Protein AF-A0A7X0SN20-F1 (afdb_monomer)

pLDDT: mean 85.98, std 18.52, range [45.53, 98.69]

Mean predicted aligned error: 9.05 Å

Foldseek 3Di:
DVVLVVLLVVLVVLLPDPVCPVPNVVSVVVNVVSVVVVVCVCVVVVPDPPDPPPPDDDPPDDD

Radius of gyration: 16.48 Å; Cα contacts (8 Å, |Δi|>4): 22; chains: 1; bounding box: 47×36×31 Å

Sequence (63 aa):
MEKLHVMRNTLAAQLNEQEFEAIRPVICGELKAVDSVIQAFVHTFELEEESRRPDSEQPDSRQ

Secondary structure (DSSP, 8-state):
-HHHHHHHHHHHHHTT-GGGGGGHHHHHHHHHHHHHHHHHHHHHTT--------S--------

Organism: NCBI:txid2761120

Solvent-accessible surface area (backbone atoms o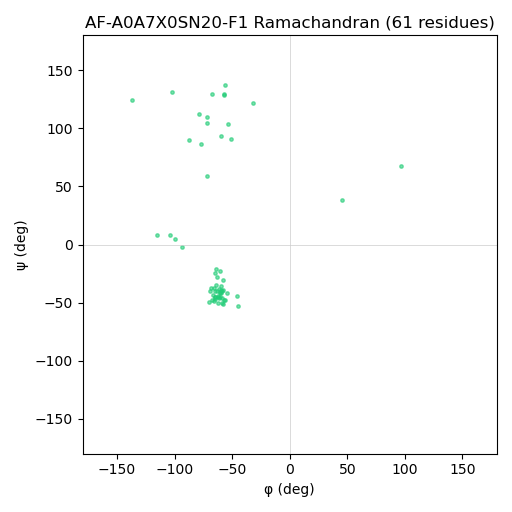nly — not comparable to full-atom values): 3978 Å² total; per-residue (Å²): 110,66,72,60,52,52,51,42,51,51,42,60,52,47,71,75,37,78,90,38,61,94,48,39,72,56,46,55,50,52,37,52,52,50,53,49,52,51,50,51,49,35,63,75,66,67,51,77,77,76,65,86,70,69,97,71,81,83,82,84,72,88,127

Nearest PDB structures (foldseek):
  5m1j-assembly1_N2  TM=4.729E-01  e=5.399E+00  Saccharomyces cerevisiae
  6yam-assembly1_P  TM=5.801E-01  e=7.551E+00  Oryctolagus cuniculus
  6p5n-assembly1_O  TM=4.901E-01  e=6.603E+00  Oryctolagus cuniculus
  7syt-assembly1_O  TM=4.919E-01  e=6.175E+00  Oryctolagus cuniculus

Structure (mmCIF, N/CA/C/O backbone):
data_AF-A0A7X0SN20-F1
#
_entry.id   AF-A0A7X0SN20-F1
#
loop_
_atom_site.group_PDB
_atom_site.id
_atom_site.type_symbol
_atom_site.label_atom_id
_atom_site.label_alt_id
_atom_site.label_comp_id
_atom_site.label_asym_id
_atom_site.label_entity_id
_atom_site.label_seq_id
_atom_site.pdbx_PDB_ins_code
_atom_site.Cartn_x
_atom_site.Cartn_y
_atom_site.Cartn_z
_atom_site.occupancy
_atom_site.B_iso_or_equiv
_atom_site.auth_seq_id
_atom_site.auth_comp_id
_atom_site.auth_asym_id
_atom_site.auth_atom_id
_atom_site.pdbx_PDB_model_num
ATO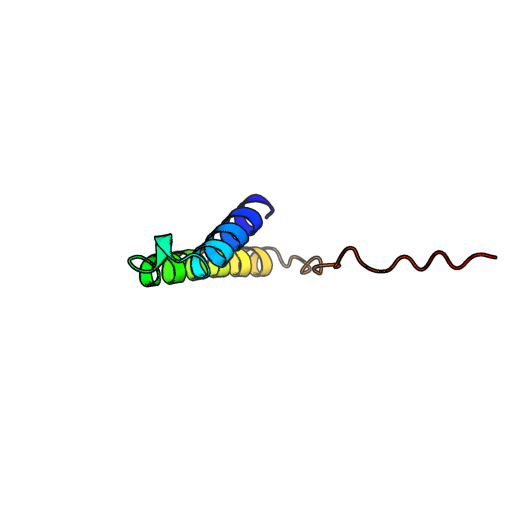M 1 N N . MET A 1 1 ? 4.579 5.832 -10.679 1.00 88.50 1 MET A N 1
ATOM 2 C CA . MET A 1 1 ? 4.555 5.281 -9.303 1.00 88.50 1 MET A CA 1
ATOM 3 C C . MET A 1 1 ? 4.007 6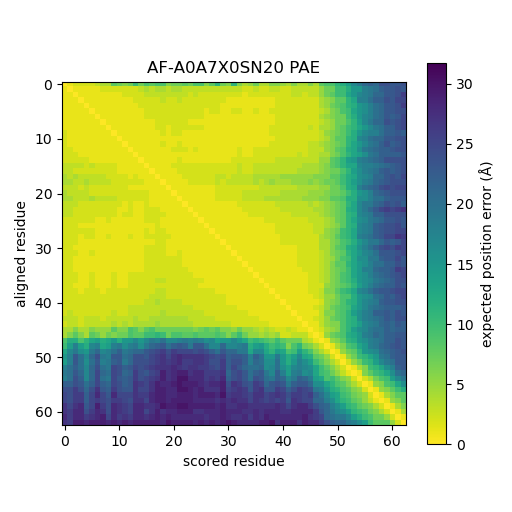.253 -8.260 1.00 88.50 1 MET A C 1
ATOM 5 O O . MET A 1 1 ? 3.438 5.793 -7.280 1.00 88.50 1 MET A O 1
ATOM 9 N N . GLU A 1 2 ? 4.090 7.570 -8.479 1.00 91.00 2 GLU A N 1
ATOM 10 C CA . GLU A 1 2 ? 3.628 8.606 -7.537 1.00 91.00 2 GLU A CA 1
ATOM 11 C C . GLU A 1 2 ? 2.241 8.351 -6.918 1.00 91.00 2 GLU A C 1
ATOM 13 O O . GLU A 1 2 ? 2.124 8.279 -5.699 1.00 91.00 2 GLU A O 1
ATOM 18 N N . LYS A 1 3 ? 1.203 8.099 -7.730 1.00 94.75 3 LYS A N 1
ATOM 19 C CA . LYS A 1 3 ? -0.156 7.824 -7.224 1.00 94.75 3 LYS A CA 1
ATOM 20 C C . LYS A 1 3 ? -0.224 6.620 -6.271 1.00 94.75 3 LYS A C 1
ATOM 22 O O . LYS A 1 3 ? -0.948 6.673 -5.280 1.00 94.75 3 LYS A O 1
ATOM 27 N N . LEU A 1 4 ? 0.521 5.547 -6.553 1.00 95.38 4 LEU A N 1
ATOM 28 C CA . LEU A 1 4 ? 0.568 4.363 -5.685 1.00 95.38 4 LEU A CA 1
ATOM 29 C C . LEU A 1 4 ? 1.275 4.680 -4.363 1.00 95.38 4 LEU A C 1
ATOM 31 O O . LEU A 1 4 ? 0.832 4.225 -3.314 1.00 95.38 4 LEU A O 1
ATOM 35 N N . HIS A 1 5 ? 2.322 5.509 -4.391 1.00 95.31 5 HIS A N 1
ATOM 36 C CA . HIS A 1 5 ? 3.000 5.957 -3.175 1.00 95.31 5 HIS A CA 1
ATOM 37 C C . HIS A 1 5 ? 2.145 6.897 -2.328 1.00 95.31 5 HIS A C 1
ATOM 39 O O . HIS A 1 5 ? 2.135 6.739 -1.111 1.00 95.31 5 HIS A O 1
ATOM 45 N N . VAL A 1 6 ? 1.396 7.817 -2.945 1.00 97.56 6 VAL A N 1
ATOM 46 C CA . VAL A 1 6 ? 0.419 8.653 -2.231 1.00 97.56 6 VAL A CA 1
ATOM 47 C C . VAL A 1 6 ? -0.606 7.764 -1.535 1.00 97.56 6 VAL A C 1
ATOM 49 O O . VAL A 1 6 ? -0.779 7.870 -0.328 1.00 97.56 6 VAL A O 1
ATOM 52 N N . MET A 1 7 ? -1.210 6.823 -2.264 1.00 98.00 7 MET A N 1
ATOM 53 C CA . MET A 1 7 ? -2.222 5.924 -1.709 1.00 98.00 7 MET A CA 1
ATOM 54 C C . MET A 1 7 ? -1.669 5.042 -0.580 1.00 98.00 7 MET A C 1
ATOM 56 O O . MET A 1 7 ? -2.289 4.949 0.477 1.00 98.00 7 MET A O 1
ATOM 60 N N . ARG A 1 8 ? -0.472 4.465 -0.753 1.00 98.38 8 ARG A N 1
ATOM 61 C CA . ARG A 1 8 ? 0.232 3.715 0.299 1.00 98.38 8 ARG A CA 1
ATOM 62 C C . ARG A 1 8 ? 0.456 4.574 1.544 1.00 98.38 8 ARG A C 1
ATOM 64 O O . ARG A 1 8 ? 0.181 4.128 2.652 1.00 98.38 8 ARG A O 1
ATOM 71 N N . ASN A 1 9 ? 0.951 5.800 1.370 1.00 98.12 9 ASN A N 1
ATOM 72 C CA . ASN A 1 9 ? 1.226 6.706 2.483 1.00 98.12 9 ASN A CA 1
ATOM 73 C C . ASN A 1 9 ? -0.065 7.108 3.211 1.00 98.12 9 ASN A C 1
ATOM 75 O O . ASN A 1 9 ? -0.073 7.143 4.437 1.00 98.12 9 ASN A O 1
ATOM 79 N N . THR A 1 10 ? -1.155 7.354 2.479 1.00 98.38 10 THR A N 1
ATOM 80 C CA . THR A 1 10 ? -2.472 7.631 3.065 1.00 98.38 10 THR A CA 1
ATOM 81 C C . THR A 1 10 ? -2.975 6.444 3.883 1.00 98.38 10 THR A C 1
ATOM 83 O O . THR A 1 10 ? -3.307 6.623 5.048 1.00 98.38 10 THR A O 1
ATOM 86 N N . LEU A 1 11 ? -2.964 5.227 3.329 1.00 98.56 11 LEU A N 1
ATOM 87 C CA . LEU A 1 11 ? -3.401 4.023 4.048 1.00 98.56 11 LEU A CA 1
ATOM 88 C C . LEU A 1 11 ? -2.549 3.770 5.303 1.00 98.56 11 LEU A C 1
ATOM 90 O O . LEU A 1 11 ? -3.079 3.440 6.360 1.00 98.56 11 LEU A O 1
ATOM 94 N N . ALA A 1 12 ? -1.232 3.977 5.215 1.00 98.31 12 ALA A N 1
ATOM 95 C CA . ALA A 1 12 ? -0.332 3.856 6.358 1.00 98.31 12 ALA A CA 1
ATOM 96 C C . ALA A 1 12 ? -0.600 4.918 7.441 1.00 98.31 12 ALA A C 1
ATOM 98 O O . ALA A 1 12 ? -0.520 4.604 8.627 1.00 98.31 12 ALA A O 1
ATOM 99 N N . ALA A 1 13 ? -0.934 6.153 7.054 1.00 98.31 13 ALA A N 1
ATOM 100 C CA . ALA A 1 13 ? -1.311 7.210 7.991 1.00 98.31 13 ALA A CA 1
ATOM 101 C C . ALA A 1 13 ? -2.620 6.870 8.719 1.00 98.31 13 ALA A C 1
ATOM 103 O O . ALA A 1 13 ? -2.640 6.889 9.948 1.00 98.31 13 ALA A O 1
ATOM 104 N N . GLN A 1 14 ? -3.643 6.425 7.979 1.00 98.19 14 GLN A N 1
ATOM 105 C CA . GLN A 1 14 ? -4.956 6.052 8.518 1.00 98.19 14 GLN A CA 1
ATOM 106 C C . GLN A 1 14 ? -4.882 4.941 9.570 1.00 98.19 14 GLN A C 1
ATOM 108 O O . GLN A 1 14 ? -5.666 4.925 10.515 1.00 98.19 14 GLN A O 1
ATOM 113 N N . LEU A 1 15 ? -3.910 4.026 9.470 1.00 97.88 15 LEU A N 1
ATOM 114 C CA . LEU A 1 15 ? -3.704 3.011 10.506 1.00 97.88 15 LEU A CA 1
ATOM 115 C C . LEU A 1 15 ? -3.385 3.618 11.880 1.00 97.88 15 LEU A C 1
ATOM 117 O O . LEU A 1 15 ? -3.621 2.956 12.884 1.00 97.88 15 LEU A O 1
ATOM 121 N N . ASN A 1 16 ? -2.876 4.847 11.960 1.00 96.88 16 ASN A N 1
ATOM 122 C CA . ASN A 1 16 ? -2.539 5.508 13.223 1.00 96.88 16 ASN A CA 1
ATOM 123 C C . ASN A 1 16 ? -3.670 6.388 13.776 1.00 96.88 16 ASN A C 1
ATOM 125 O O . ASN A 1 16 ? -3.518 6.957 14.857 1.00 96.88 16 ASN A O 1
ATOM 129 N N . GLU A 1 17 ? -4.793 6.502 13.069 1.00 98.12 17 GLU A N 1
ATOM 130 C CA . GLU A 1 17 ? -5.891 7.387 13.444 1.00 98.12 17 GLU A CA 1
ATOM 131 C C . GLU A 1 17 ? -7.032 6.597 14.092 1.00 98.12 17 GLU A C 1
ATOM 133 O O . GLU A 1 17 ? -7.496 5.575 13.581 1.00 98.12 17 GLU A O 1
ATOM 138 N N . GLN A 1 18 ? -7.505 7.085 15.241 1.00 97.06 18 GLN A N 1
ATOM 139 C CA . GLN A 1 18 ? -8.510 6.392 16.052 1.00 97.06 18 GLN A CA 1
ATOM 140 C C 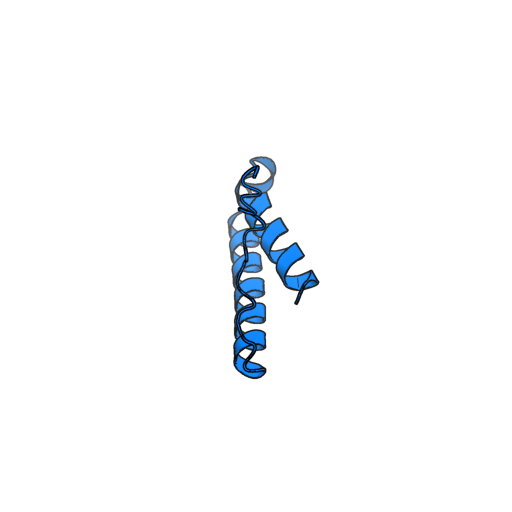. GLN A 1 18 ? -9.853 6.223 15.325 1.00 97.06 18 GLN A C 1
ATOM 142 O O . GLN A 1 18 ? -10.580 5.264 15.585 1.00 97.06 18 GLN A O 1
ATOM 147 N N . GLU A 1 19 ?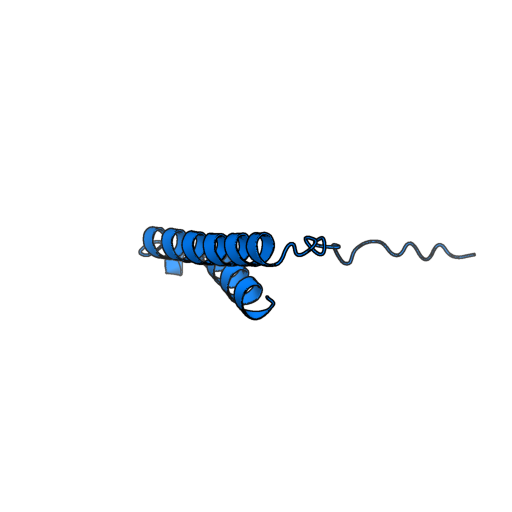 -10.182 7.125 14.396 1.00 97.81 19 GLU A N 1
ATOM 148 C CA . GLU A 1 19 ? -11.426 7.063 13.622 1.00 97.81 19 GLU A CA 1
ATOM 149 C C . GLU A 1 19 ? -11.522 5.825 12.717 1.00 97.81 19 GLU A C 1
ATOM 151 O O . GLU A 1 19 ? -12.626 5.384 12.394 1.00 97.81 19 GLU A O 1
ATOM 156 N N . PHE A 1 20 ? -10.389 5.201 12.381 1.00 98.06 20 PHE A N 1
ATOM 157 C CA . PHE A 1 20 ? -10.346 4.010 11.535 1.00 98.06 20 PHE A CA 1
ATOM 158 C C . PHE A 1 20 ? -10.200 2.693 12.305 1.00 98.06 20 PHE A C 1
ATOM 160 O O . PHE A 1 20 ? -10.110 1.635 11.678 1.00 98.06 20 PHE A O 1
ATOM 167 N N . GLU A 1 21 ? -10.225 2.705 13.644 1.00 97.50 21 GLU A N 1
ATOM 168 C CA . GLU A 1 21 ? -9.990 1.508 14.470 1.00 97.50 21 GLU A CA 1
ATOM 169 C C . GLU A 1 21 ? -10.922 0.342 14.088 1.00 97.50 21 GLU A C 1
ATOM 171 O O . GLU A 1 21 ? -10.480 -0.797 13.936 1.00 97.50 21 GLU A O 1
ATOM 176 N N . ALA A 1 22 ? -12.200 0.639 13.830 1.00 98.38 22 ALA A N 1
ATOM 177 C CA . ALA A 1 22 ? -13.209 -0.355 13.456 1.00 98.38 22 ALA A CA 1
ATOM 178 C C . ALA A 1 22 ? -12.942 -1.037 12.100 1.00 98.38 22 ALA A C 1
ATOM 180 O O . ALA A 1 22 ? -13.404 -2.157 11.876 1.00 98.38 22 ALA A O 1
ATOM 181 N N . ILE A 1 23 ? -12.206 -0.381 11.197 1.00 98.38 23 ILE A N 1
ATOM 182 C CA . ILE A 1 23 ? -11.920 -0.878 9.843 1.00 98.38 23 ILE A CA 1
ATOM 183 C C . ILE A 1 23 ? -10.435 -1.170 9.605 1.00 98.38 23 ILE A C 1
ATOM 185 O O . ILE A 1 23 ? -10.047 -1.502 8.484 1.00 98.38 23 ILE A O 1
ATOM 189 N N . ARG A 1 24 ? -9.597 -1.117 10.646 1.00 98.06 24 ARG A N 1
ATOM 190 C CA . ARG A 1 24 ? -8.161 -1.428 10.567 1.00 98.06 24 ARG A CA 1
ATOM 191 C C . ARG A 1 24 ? -7.828 -2.706 9.787 1.00 98.06 24 ARG A C 1
ATOM 193 O O . ARG A 1 24 ? -6.909 -2.652 8.971 1.00 98.06 24 ARG A O 1
ATOM 200 N N . PRO A 1 25 ? -8.539 -3.842 9.959 1.00 98.25 25 PRO A N 1
ATOM 201 C CA . PRO A 1 25 ? -8.256 -5.052 9.185 1.00 98.25 25 PRO A CA 1
ATOM 202 C C . PRO A 1 25 ? -8.402 -4.857 7.670 1.00 98.25 25 PRO A C 1
ATOM 204 O O . PRO A 1 25 ? -7.619 -5.421 6.907 1.00 98.25 25 PRO A O 1
ATOM 207 N N . VAL A 1 26 ? -9.364 -4.033 7.244 1.00 98.56 26 VAL A N 1
ATOM 208 C CA . VAL A 1 26 ? -9.592 -3.700 5.832 1.00 98.56 26 VAL A CA 1
ATOM 209 C C . VAL A 1 26 ? -8.452 -2.830 5.314 1.00 98.56 26 VAL A C 1
ATOM 211 O O . VAL A 1 26 ? -7.830 -3.186 4.321 1.00 98.56 26 VAL A O 1
ATOM 214 N N . ILE A 1 27 ? -8.098 -1.758 6.033 1.00 98.62 27 ILE A N 1
ATOM 215 C CA . ILE A 1 27 ? -6.995 -0.856 5.652 1.00 98.62 27 ILE A CA 1
ATOM 216 C C . ILE A 1 27 ? -5.666 -1.617 5.557 1.00 98.62 27 ILE A C 1
ATOM 218 O O . ILE A 1 27 ? -4.907 -1.421 4.612 1.00 98.62 27 ILE A O 1
ATOM 222 N N . CYS A 1 28 ? -5.402 -2.545 6.482 1.00 98.50 28 CYS A N 1
ATOM 223 C CA . CYS A 1 28 ? -4.244 -3.438 6.414 1.00 98.50 28 CYS A CA 1
ATOM 224 C C . CYS A 1 28 ? -4.243 -4.314 5.151 1.00 98.50 28 CYS A C 1
ATOM 226 O O . CYS A 1 28 ? -3.180 -4.566 4.584 1.00 98.50 28 CYS A O 1
ATOM 228 N N . GLY A 1 29 ? -5.408 -4.816 4.733 1.00 98.62 29 GLY A N 1
ATOM 229 C CA . GLY A 1 29 ? -5.557 -5.594 3.502 1.00 98.62 29 GLY A CA 1
ATOM 230 C C . GLY A 1 29 ? -5.278 -4.755 2.257 1.00 98.62 29 GLY A C 1
ATOM 231 O O . GLY A 1 29 ? -4.462 -5.147 1.425 1.00 98.62 29 GLY A O 1
ATOM 232 N N . GLU A 1 30 ? -5.886 -3.572 2.180 1.00 98.56 30 GLU A N 1
ATOM 233 C CA . GLU A 1 30 ? -5.687 -2.622 1.081 1.00 98.56 30 GLU A CA 1
ATOM 234 C C . GLU A 1 30 ? -4.225 -2.171 0.982 1.00 98.56 30 GLU A C 1
ATOM 236 O O . GLU A 1 30 ? -3.639 -2.202 -0.098 1.00 98.56 30 GLU A O 1
ATOM 241 N N . LEU A 1 31 ? -3.585 -1.840 2.110 1.00 98.69 31 LEU A N 1
ATOM 242 C CA . LEU A 1 31 ? -2.175 -1.447 2.137 1.00 98.69 31 LEU A CA 1
ATOM 243 C C . LEU A 1 31 ? -1.275 -2.552 1.567 1.00 98.69 31 LEU A C 1
ATOM 245 O O . LEU A 1 31 ? -0.451 -2.284 0.695 1.00 98.69 31 LEU A O 1
ATOM 249 N N . LYS A 1 32 ? -1.493 -3.807 1.981 1.00 98.50 32 LYS A N 1
ATOM 250 C CA . LYS A 1 32 ? -0.756 -4.964 1.446 1.00 98.50 32 LYS A CA 1
ATOM 251 C C . LYS A 1 32 ? -0.981 -5.160 -0.051 1.00 98.50 32 LYS A C 1
ATOM 253 O O . LYS A 1 32 ? -0.044 -5.531 -0.759 1.00 98.50 32 LYS A O 1
ATOM 258 N N . ALA A 1 33 ? -2.198 -4.930 -0.541 1.00 98.50 33 ALA A N 1
ATOM 259 C CA . ALA A 1 33 ? -2.496 -5.023 -1.966 1.00 98.50 33 ALA A CA 1
ATOM 260 C C . ALA A 1 33 ? -1.734 -3.950 -2.759 1.00 98.50 33 ALA A C 1
ATOM 262 O O . ALA A 1 33 ? -1.101 -4.264 -3.768 1.00 98.50 33 ALA A O 1
ATOM 263 N N . VAL A 1 34 ? -1.719 -2.705 -2.271 1.00 98.12 34 VAL A N 1
ATOM 264 C CA . VAL A 1 34 ? -0.970 -1.601 -2.889 1.00 98.12 34 VAL A CA 1
ATOM 265 C C . VAL A 1 34 ? 0.533 -1.876 -2.885 1.00 98.12 34 VAL A C 1
ATOM 267 O O . VAL A 1 34 ? 1.173 -1.721 -3.926 1.00 98.12 34 VAL A O 1
ATOM 270 N N . ASP A 1 35 ? 1.088 -2.340 -1.764 1.00 97.94 35 ASP A N 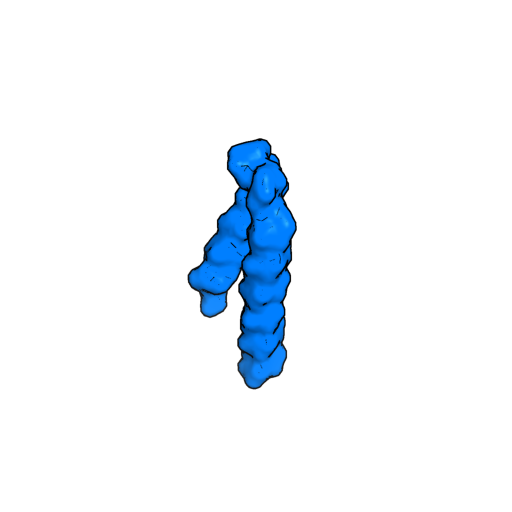1
ATOM 271 C CA . ASP A 1 35 ? 2.502 -2.722 -1.671 1.00 97.94 35 ASP A CA 1
ATOM 272 C C . ASP A 1 35 ? 2.849 -3.845 -2.657 1.00 97.94 35 ASP A C 1
ATOM 274 O O . ASP A 1 35 ? 3.860 -3.764 -3.355 1.00 97.94 35 ASP A O 1
ATOM 278 N N . SER A 1 36 ? 1.975 -4.846 -2.795 1.00 97.75 36 SER A N 1
ATOM 279 C CA . SER A 1 36 ? 2.168 -5.951 -3.744 1.00 97.75 36 SER A CA 1
ATOM 280 C C . SER A 1 36 ? 2.182 -5.465 -5.196 1.00 97.75 36 SER A C 1
ATOM 282 O O . SER A 1 36 ? 3.007 -5.912 -5.990 1.00 97.75 36 SER A O 1
ATOM 284 N N . VAL A 1 37 ? 1.307 -4.517 -5.552 1.00 96.62 37 VAL A N 1
ATOM 285 C CA . VAL A 1 37 ? 1.281 -3.912 -6.895 1.00 96.62 37 VAL A CA 1
ATOM 286 C C . VAL A 1 37 ? 2.545 -3.094 -7.155 1.00 96.62 37 VAL A C 1
ATOM 288 O O . VAL A 1 37 ? 3.123 -3.200 -8.237 1.00 96.62 37 VAL A O 1
ATOM 291 N N . ILE A 1 38 ? 2.999 -2.304 -6.176 1.00 95.31 38 ILE A N 1
ATOM 292 C CA . ILE A 1 38 ? 4.249 -1.540 -6.283 1.00 95.31 38 ILE A CA 1
ATOM 293 C C . ILE A 1 38 ? 5.423 -2.495 -6.516 1.00 95.31 38 ILE A C 1
ATOM 295 O O . ILE A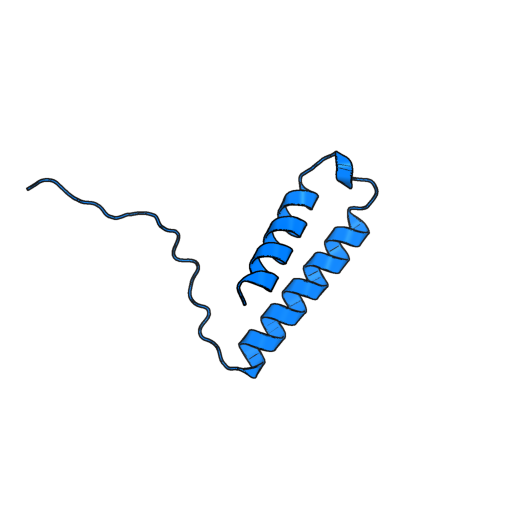 1 38 ? 6.180 -2.301 -7.465 1.00 95.31 38 ILE A O 1
ATOM 299 N N . GLN A 1 39 ? 5.544 -3.542 -5.696 1.00 95.12 39 GLN A N 1
ATOM 300 C CA . GLN A 1 39 ? 6.623 -4.522 -5.798 1.00 95.12 39 GLN A CA 1
ATOM 301 C C . GLN A 1 39 ? 6.604 -5.249 -7.147 1.00 95.12 39 GLN A C 1
ATOM 303 O O . GLN A 1 39 ? 7.644 -5.367 -7.794 1.00 95.12 39 GLN A O 1
ATOM 308 N N . ALA A 1 40 ? 5.429 -5.697 -7.599 1.00 95.44 40 ALA A N 1
ATOM 309 C CA . ALA A 1 40 ? 5.282 -6.360 -8.890 1.00 95.44 40 ALA A CA 1
ATOM 310 C C . ALA A 1 40 ? 5.698 -5.444 -10.048 1.00 95.44 40 ALA A C 1
ATOM 312 O O . ALA A 1 40 ? 6.383 -5.895 -10.963 1.00 95.44 40 ALA A O 1
ATOM 313 N N . PHE A 1 41 ? 5.333 -4.160 -10.003 1.00 94.38 41 PHE A N 1
ATOM 314 C CA . PHE A 1 41 ? 5.718 -3.192 -11.028 1.00 94.38 41 PHE A CA 1
ATOM 315 C C . PHE A 1 41 ? 7.230 -2.928 -11.015 1.00 94.38 41 PHE A C 1
ATOM 317 O O . PHE A 1 41 ? 7.861 -3.008 -12.062 1.00 94.38 41 PHE A O 1
ATOM 324 N N . VAL A 1 42 ? 7.834 -2.684 -9.845 1.00 92.31 42 VAL A N 1
ATOM 325 C CA . VAL A 1 42 ? 9.295 -2.503 -9.723 1.00 92.31 42 VAL A CA 1
ATOM 326 C C . VAL A 1 42 ? 10.038 -3.712 -10.283 1.00 92.31 42 VAL A C 1
ATOM 328 O O . VAL A 1 42 ? 10.935 -3.545 -11.102 1.00 92.31 42 VAL A O 1
ATOM 331 N N . HIS A 1 43 ? 9.620 -4.923 -9.907 1.00 91.88 43 HIS A N 1
ATOM 332 C CA . HIS A 1 43 ? 10.241 -6.156 -10.381 1.00 91.88 43 HIS A CA 1
ATOM 333 C C . HIS A 1 43 ? 10.067 -6.364 -11.891 1.00 91.88 43 HIS A C 1
ATOM 335 O O . HIS A 1 43 ? 11.029 -6.684 -12.577 1.00 91.88 43 HIS A O 1
ATOM 341 N N . THR A 1 44 ? 8.856 -6.151 -12.419 1.00 95.19 44 THR A N 1
ATOM 342 C CA . THR A 1 44 ? 8.542 -6.367 -13.845 1.00 95.19 44 THR A CA 1
ATOM 343 C C . THR A 1 44 ? 9.329 -5.433 -14.758 1.00 95.19 44 THR A C 1
ATOM 345 O O . THR A 1 44 ? 9.683 -5.813 -15.870 1.00 95.19 44 THR A O 1
ATOM 348 N N . PHE A 1 45 ? 9.574 -4.207 -14.303 1.00 94.19 45 PHE A N 1
ATOM 349 C CA . PHE A 1 45 ? 10.246 -3.177 -15.090 1.00 94.19 45 PHE A CA 1
ATOM 350 C C . PHE A 1 45 ? 11.705 -2.957 -14.673 1.00 94.19 45 PHE A C 1
ATOM 352 O O . PHE A 1 45 ? 12.307 -1.998 -15.147 1.00 94.19 45 PHE A O 1
ATOM 359 N N . GLU A 1 46 ? 12.248 -3.813 -13.796 1.00 90.50 46 GLU A N 1
ATOM 360 C CA . GLU A 1 46 ? 13.613 -3.723 -13.248 1.00 90.50 46 GLU A CA 1
ATOM 361 C C . GLU A 1 46 ? 13.977 -2.299 -12.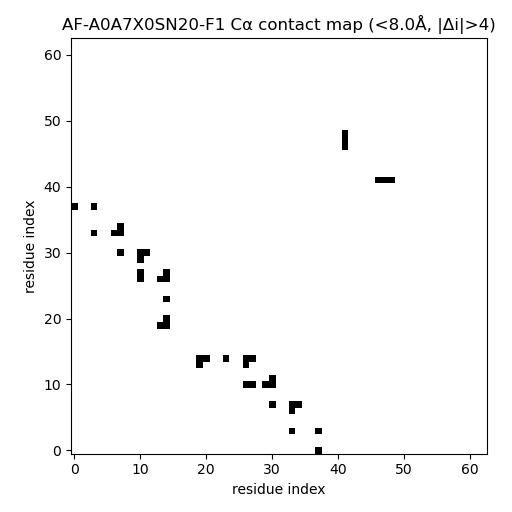797 1.00 90.50 46 GLU A C 1
ATOM 363 O O . GLU A 1 46 ? 15.091 -1.820 -13.005 1.00 90.50 46 GLU A O 1
ATOM 368 N N . LEU A 1 47 ? 13.010 -1.588 -12.209 1.00 86.44 47 LEU A N 1
ATOM 369 C CA . LEU A 1 47 ? 13.237 -0.213 -11.788 1.00 86.44 47 LEU A CA 1
ATOM 370 C C . LEU A 1 47 ? 14.240 -0.219 -10.641 1.00 86.44 47 LEU A C 1
ATOM 372 O O . LEU A 1 47 ? 14.039 -0.925 -9.650 1.00 86.44 47 LEU A O 1
ATOM 376 N N . GLU A 1 48 ? 15.280 0.609 -10.742 1.00 75.44 48 GLU A N 1
ATOM 377 C CA . GLU A 1 48 ? 16.054 0.954 -9.559 1.00 75.44 48 GLU A CA 1
ATOM 378 C C . GLU A 1 48 ? 15.072 1.547 -8.544 1.00 75.44 48 GLU A C 1
ATOM 380 O O . GLU A 1 48 ? 14.267 2.424 -8.883 1.00 75.44 48 GLU A O 1
ATOM 385 N N . GLU A 1 49 ? 15.078 1.028 -7.313 1.00 62.75 49 GLU A N 1
ATOM 386 C CA . GLU A 1 49 ? 14.413 1.710 -6.211 1.00 62.75 49 GLU A CA 1
ATOM 387 C C . GLU A 1 49 ? 15.090 3.076 -6.102 1.00 62.75 49 GLU A C 1
ATOM 389 O O . GLU A 1 49 ? 16.141 3.185 -5.468 1.00 62.75 49 GLU A O 1
ATOM 394 N N . GLU A 1 50 ? 14.525 4.102 -6.759 1.00 58.53 50 GLU A N 1
ATOM 395 C CA . GLU A 1 50 ? 14.906 5.491 -6.527 1.00 58.53 50 GLU A CA 1
ATOM 396 C C . GLU A 1 50 ? 14.760 5.653 -5.030 1.00 58.53 50 GLU A C 1
ATOM 398 O O . GLU A 1 50 ? 13.661 5.613 -4.458 1.00 58.53 50 GLU A O 1
ATOM 403 N N . SER A 1 51 ? 15.921 5.652 -4.394 1.00 47.38 51 SER A N 1
ATOM 404 C CA . SER A 1 51 ? 16.031 5.546 -2.967 1.00 47.38 51 SER A CA 1
ATOM 405 C C . SER A 1 51 ? 15.192 6.691 -2.441 1.00 47.38 51 SER A C 1
ATOM 407 O O . SER A 1 51 ? 15.250 7.797 -2.980 1.00 47.38 51 SER A O 1
ATOM 409 N N . ARG A 1 52 ? 14.393 6.445 -1.402 1.00 52.38 52 ARG A N 1
ATOM 410 C CA . ARG A 1 52 ? 13.965 7.529 -0.521 1.00 52.38 52 ARG A CA 1
ATOM 411 C C . ARG A 1 52 ? 15.246 8.260 -0.125 1.00 52.38 52 ARG A C 1
ATOM 413 O O . ARG A 1 52 ? 15.896 7.844 0.823 1.00 52.38 52 ARG A O 1
ATOM 420 N N . ARG A 1 53 ? 15.653 9.278 -0.880 1.00 46.44 53 ARG A N 1
ATOM 421 C CA . ARG A 1 53 ? 16.586 10.280 -0.414 1.00 46.44 53 ARG A CA 1
ATOM 422 C C . ARG A 1 53 ? 15.729 11.062 0.560 1.00 46.44 53 ARG A C 1
ATOM 424 O O . ARG A 1 53 ? 14.790 11.727 0.115 1.00 46.44 53 ARG A O 1
ATOM 431 N N . PRO A 1 54 ? 15.911 10.893 1.879 1.00 45.53 54 PRO A N 1
ATOM 432 C CA . PRO A 1 54 ? 15.399 11.914 2.758 1.00 45.53 54 PRO A CA 1
ATOM 433 C C . PRO A 1 54 ? 16.078 13.201 2.293 1.00 45.53 54 PRO A C 1
ATOM 435 O O . PRO A 1 54 ? 17.285 13.227 2.048 1.00 45.53 54 PRO A O 1
ATOM 438 N N . ASP A 1 55 ? 15.276 14.228 2.070 1.00 54.41 55 ASP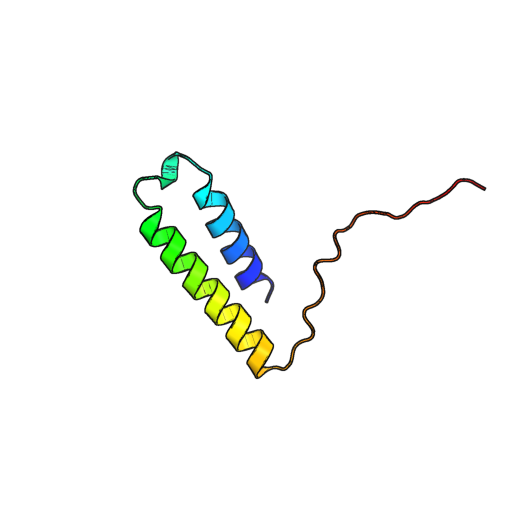 A N 1
ATOM 439 C CA . ASP A 1 55 ? 15.718 15.562 1.681 1.00 54.41 55 ASP A CA 1
ATOM 440 C C . ASP A 1 55 ? 16.392 16.223 2.902 1.00 54.41 55 ASP A C 1
ATOM 442 O O . ASP A 1 55 ? 15.923 17.208 3.467 1.00 54.41 55 ASP A O 1
ATOM 446 N N . SER A 1 56 ? 17.442 15.588 3.422 1.00 58.78 56 SER A N 1
ATOM 447 C CA . SER A 1 56 ? 18.132 15.981 4.640 1.00 58.78 56 SER A CA 1
ATOM 448 C C . SER A 1 56 ? 19.635 15.882 4.435 1.00 58.78 56 SER A C 1
ATOM 450 O O . SER A 1 56 ? 20.156 14.808 4.147 1.00 58.78 56 SER A O 1
ATOM 452 N N . GLU A 1 57 ? 20.276 17.024 4.684 1.00 53.97 57 GLU A N 1
ATOM 453 C CA . GLU A 1 57 ? 21.716 17.279 4.790 1.00 53.97 57 GLU A CA 1
ATOM 454 C C . GLU A 1 57 ? 22.391 17.807 3.512 1.00 53.97 57 GLU A C 1
ATOM 456 O O . GLU A 1 57 ? 23.285 17.194 2.937 1.00 53.97 57 GLU A O 1
ATOM 461 N N . GLN A 1 58 ? 22.035 19.042 3.131 1.00 50.03 58 GLN A N 1
ATOM 462 C CA . GLN A 1 58 ? 23.063 20.002 2.714 1.00 50.03 58 GLN A CA 1
ATOM 463 C C . GLN A 1 58 ? 23.730 20.573 3.976 1.00 50.03 58 GLN A C 1
ATOM 465 O O . GLN A 1 58 ? 23.079 21.325 4.706 1.00 50.03 58 GLN A O 1
ATOM 470 N N . PRO A 1 59 ? 25.010 20.280 4.252 1.00 51.38 59 PRO A N 1
ATOM 471 C CA . PRO A 1 59 ? 25.804 21.098 5.145 1.00 51.38 59 PRO A CA 1
ATOM 472 C C . PRO A 1 59 ? 26.432 22.216 4.306 1.00 51.38 59 PRO A C 1
ATOM 474 O O . PRO A 1 59 ? 27.536 22.051 3.790 1.00 51.38 59 PRO A O 1
ATOM 477 N N . ASP A 1 60 ? 25.755 23.359 4.158 1.00 53.06 60 ASP A N 1
ATOM 478 C CA . ASP A 1 60 ? 26.466 24.569 3.726 1.00 53.06 60 ASP A CA 1
ATOM 479 C C . ASP A 1 60 ? 27.237 25.116 4.931 1.00 53.06 60 ASP A C 1
ATOM 481 O O . ASP A 1 60 ? 26.756 25.888 5.769 1.00 53.06 60 ASP A O 1
ATOM 485 N N . SER A 1 61 ? 28.435 24.562 5.078 1.00 58.94 61 SER A N 1
ATOM 486 C CA . SER A 1 61 ? 29.436 25.032 6.013 1.00 58.94 61 SER A CA 1
ATOM 487 C C . SER A 1 61 ? 29.961 26.352 5.469 1.00 58.94 61 SER A C 1
ATOM 489 O O . SER A 1 61 ? 30.678 26.366 4.475 1.00 58.94 61 SER A O 1
ATOM 491 N N . ARG A 1 62 ? 29.610 27.449 6.153 1.00 59.22 62 ARG A N 1
ATOM 492 C CA . ARG A 1 62 ? 30.294 28.746 6.069 1.00 59.22 62 ARG A CA 1
ATOM 493 C C . ARG A 1 62 ? 31.788 28.561 5.796 1.00 59.22 62 ARG A C 1
ATOM 495 O O . ARG A 1 62 ? 32.489 28.009 6.649 1.00 59.22 62 ARG A O 1
ATOM 502 N N . GLN A 1 63 ? 32.265 29.139 4.700 1.00 53.94 63 GLN A N 1
ATOM 503 C CA . GLN A 1 63 ? 33.659 29.534 4.557 1.00 53.94 63 GLN A CA 1
ATOM 504 C C . GLN A 1 63 ? 33.760 30.856 3.806 1.00 53.94 63 GLN A C 1
ATOM 506 O O . GLN A 1 63 ? 33.066 31.007 2.778 1.00 53.94 63 GLN A O 1
#